Protein AF-A0A936SPW7-F1 (afdb_monomer_lite)

Secondary structure (DSSP, 8-state):
-HHHHHHHHHHHHHHHHHHHHHHHHHHHHHHHHHHHHHHHHHHTT--HHHHHHHHHHHHHHHHHHHHHHH-SSTHHHHHHHHHHHHHHHHHHHHHHHHHGGG---------

Foldseek 3Di:
DPVVVVVVVVVVVVVVVVLVVVLVVLVVVLVVVLVVLLVVCVVVVHDPLVNCLRSLVSVLVSQLVSQVSPDPDPVSNVVSNVVSVVSNCVSVVVVVVVVVVPPDPPPDDDD

pLDDT: mean 75.14, std 13.14, range [40.78, 89.31]

Radius of gyration: 22.85 Å; chains: 1; bounding box: 44×20×93 Å

S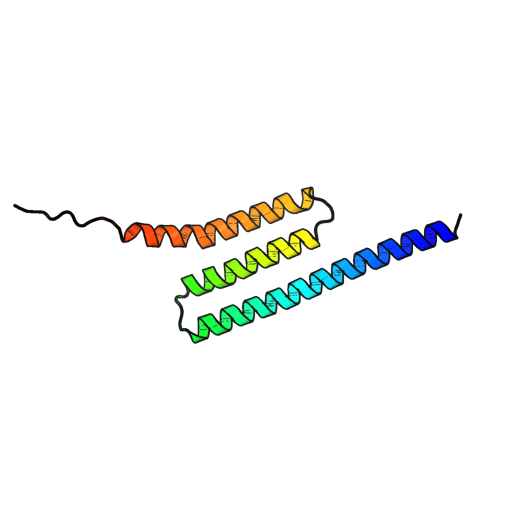tructure (mmCIF, N/CA/C/O backbone):
data_AF-A0A936SPW7-F1
#
_entry.id   AF-A0A936SPW7-F1
#
loop_
_atom_site.group_PDB
_atom_site.id
_atom_site.type_symbol
_atom_site.label_atom_id
_atom_site.label_alt_id
_atom_site.label_comp_id
_atom_site.label_asym_id
_atom_site.label_entity_id
_atom_site.label_seq_id
_atom_site.pdbx_PDB_ins_code
_atom_site.Cartn_x
_atom_site.Cartn_y
_atom_site.Cartn_z
_atom_site.occupancy
_atom_site.B_iso_or_equiv
_atom_site.auth_seq_id
_atom_site.auth_comp_id
_atom_site.auth_asym_id
_atom_site.auth_atom_id
_atom_site.pdbx_PDB_model_num
ATOM 1 N N . MET A 1 1 ? 22.865 -8.796 -36.328 1.00 54.97 1 MET A N 1
ATOM 2 C CA . MET A 1 1 ? 22.702 -7.683 -35.364 1.00 54.97 1 MET A CA 1
ATOM 3 C C . MET A 1 1 ? 21.232 -7.344 -35.056 1.00 54.97 1 MET A C 1
ATOM 5 O O . MET A 1 1 ? 20.993 -6.879 -33.957 1.00 54.97 1 MET A O 1
ATOM 9 N N . GLY A 1 2 ? 20.252 -7.583 -35.950 1.00 59.72 2 GLY A N 1
ATOM 10 C CA . GLY A 1 2 ? 18.836 -7.197 -35.735 1.00 59.72 2 GLY A CA 1
ATOM 11 C C . GLY A 1 2 ? 17.942 -8.162 -34.927 1.00 59.72 2 GLY A C 1
ATOM 12 O O . GLY A 1 2 ? 17.000 -7.715 -34.280 1.00 59.72 2 GLY A O 1
ATOM 13 N N . GLU A 1 3 ? 18.230 -9.469 -34.900 1.00 59.03 3 GLU A N 1
ATOM 14 C CA . GLU A 1 3 ? 17.435 -10.435 -34.106 1.00 59.03 3 GLU A CA 1
ATOM 15 C C . GLU A 1 3 ? 17.617 -10.264 -32.591 1.00 59.03 3 GLU A C 1
ATOM 17 O O . GLU A 1 3 ? 16.663 -10.387 -31.826 1.00 59.03 3 GLU A O 1
ATOM 22 N N . VAL A 1 4 ? 18.831 -9.918 -32.157 1.00 62.59 4 VAL A N 1
ATOM 23 C CA . VAL A 1 4 ? 19.165 -9.737 -30.7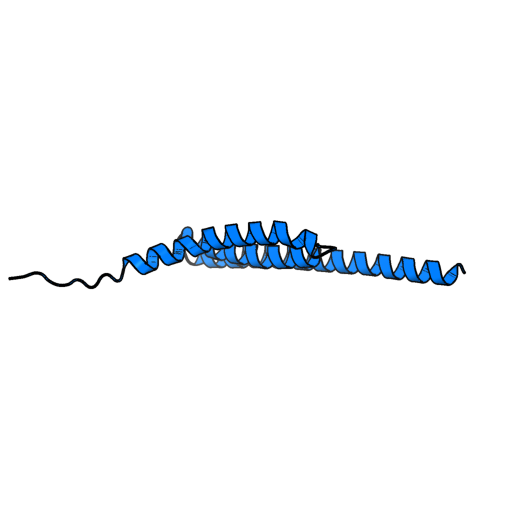36 1.00 62.59 4 VAL A CA 1
ATOM 24 C C . VAL A 1 4 ? 18.427 -8.524 -30.149 1.00 62.59 4 VAL A C 1
ATOM 26 O O . VAL A 1 4 ? 17.873 -8.609 -29.057 1.00 62.59 4 VAL A O 1
ATOM 29 N N . ASP A 1 5 ? 18.333 -7.428 -30.905 1.00 63.38 5 ASP A N 1
ATOM 30 C CA . ASP A 1 5 ? 17.654 -6.185 -30.500 1.00 63.38 5 ASP A CA 1
ATOM 31 C C . ASP A 1 5 ? 16.127 -6.370 -30.347 1.00 63.38 5 ASP A C 1
ATOM 33 O O . ASP A 1 5 ? 15.484 -5.838 -29.436 1.00 63.38 5 ASP A O 1
ATOM 37 N N . THR A 1 6 ? 15.551 -7.228 -31.196 1.00 69.62 6 THR A N 1
ATOM 38 C CA . THR A 1 6 ? 14.122 -7.580 -31.167 1.00 69.62 6 THR A CA 1
ATOM 39 C C . THR A 1 6 ? 13.785 -8.464 -29.958 1.00 69.62 6 THR A C 1
ATOM 41 O O . THR A 1 6 ? 12.756 -8.282 -29.310 1.00 69.62 6 THR A O 1
ATOM 44 N N . GLY A 1 7 ? 14.682 -9.386 -29.588 1.00 66.69 7 GLY A N 1
ATOM 45 C CA . GLY A 1 7 ? 14.533 -10.204 -28.380 1.00 66.69 7 GLY A CA 1
ATOM 46 C C . GLY A 1 7 ? 14.572 -9.379 -27.087 1.00 66.69 7 GLY A C 1
ATOM 47 O O . GLY A 1 7 ? 13.739 -9.575 -26.201 1.00 66.69 7 GLY A O 1
ATOM 48 N N . TYR A 1 8 ? 15.490 -8.410 -26.988 1.00 68.50 8 TYR A N 1
ATOM 49 C CA . TYR A 1 8 ? 15.597 -7.538 -25.810 1.00 68.50 8 TYR A CA 1
ATOM 50 C C . TYR A 1 8 ? 14.407 -6.585 -25.652 1.00 68.50 8 TYR A C 1
ATOM 52 O O . TYR A 1 8 ? 13.954 -6.346 -24.530 1.00 68.50 8 TYR A O 1
ATOM 60 N N . SER A 1 9 ? 13.882 -6.047 -26.753 1.00 69.56 9 SER A N 1
ATOM 61 C CA . SER A 1 9 ? 12.703 -5.172 -26.720 1.00 69.56 9 SER A CA 1
ATOM 62 C C . SER A 1 9 ? 11.425 -5.927 -26.336 1.00 69.56 9 SER A C 1
ATOM 64 O O . SER A 1 9 ? 10.641 -5.410 -25.538 1.00 69.56 9 SER A O 1
ATOM 66 N N . LEU A 1 10 ? 11.252 -7.174 -26.792 1.00 69.38 10 LEU A N 1
ATOM 67 C CA . LEU A 1 10 ? 10.140 -8.039 -26.376 1.00 69.38 10 LEU A CA 1
ATOM 68 C C . LEU A 1 10 ? 10.200 -8.416 -24.888 1.00 69.38 10 LEU A C 1
ATOM 70 O O . LEU A 1 10 ? 9.174 -8.378 -24.210 1.00 69.38 10 LEU A O 1
ATOM 74 N N . LEU A 1 11 ? 11.390 -8.724 -24.356 1.00 68.88 11 LEU A N 1
ATOM 75 C CA . LEU A 1 11 ? 11.564 -9.021 -22.928 1.00 68.88 11 LEU A CA 1
ATOM 76 C C . LEU A 1 11 ? 11.218 -7.814 -22.043 1.00 68.88 11 LEU A C 1
ATOM 78 O O . LEU A 1 11 ? 10.523 -7.973 -21.042 1.00 68.88 11 LEU A O 1
ATOM 82 N N . ARG A 1 12 ? 11.625 -6.598 -22.439 1.00 68.12 12 ARG A N 1
ATOM 83 C CA . ARG A 1 12 ? 11.269 -5.367 -21.707 1.00 68.12 12 ARG A CA 1
ATOM 84 C C . ARG A 1 12 ? 9.775 -5.055 -21.761 1.00 68.12 12 ARG A C 1
ATOM 86 O O . ARG A 1 12 ? 9.226 -4.603 -20.760 1.00 68.12 12 ARG A O 1
ATOM 93 N N . ALA A 1 13 ? 9.125 -5.291 -22.901 1.00 66.69 13 ALA A N 1
ATOM 94 C CA . ALA A 1 13 ? 7.686 -5.080 -23.039 1.00 66.69 13 ALA A CA 1
ATOM 95 C C . ALA A 1 13 ? 6.887 -6.035 -22.131 1.00 66.69 13 ALA A C 1
ATOM 97 O O . ALA A 1 13 ? 6.000 -5.595 -21.402 1.00 66.69 13 ALA A O 1
ATOM 98 N N . ALA A 1 14 ? 7.265 -7.317 -22.094 1.00 68.94 14 ALA A N 1
ATOM 99 C CA . ALA A 1 14 ? 6.621 -8.313 -21.236 1.00 68.94 14 ALA A CA 1
ATOM 100 C C . ALA A 1 14 ? 6.800 -8.020 -19.731 1.00 68.94 14 ALA A C 1
ATOM 102 O O . ALA A 1 14 ? 5.897 -8.271 -18.929 1.00 68.94 14 ALA A O 1
ATOM 103 N N . GLU A 1 15 ? 7.949 -7.470 -19.330 1.00 72.50 15 GLU A N 1
ATOM 104 C CA . GLU A 1 15 ? 8.227 -7.115 -17.935 1.00 72.50 15 GLU A CA 1
ATOM 105 C C . GLU A 1 15 ? 7.367 -5.933 -17.450 1.00 72.50 15 GLU A C 1
ATOM 107 O O . GLU A 1 15 ? 6.823 -5.971 -16.341 1.00 72.50 15 GLU A O 1
ATOM 112 N N . GLU A 1 16 ? 7.172 -4.907 -18.288 1.00 71.19 16 GLU A N 1
ATOM 113 C CA . GLU A 1 16 ? 6.289 -3.781 -17.954 1.00 71.19 16 GLU A CA 1
ATOM 114 C C . GLU A 1 16 ? 4.816 -4.201 -17.855 1.00 71.19 16 GLU A C 1
ATOM 116 O O . GLU A 1 16 ? 4.106 -3.719 -16.964 1.00 71.19 16 GLU A O 1
ATOM 121 N N . ASP A 1 17 ? 4.365 -5.131 -18.698 1.00 76.44 17 ASP A N 1
ATOM 122 C CA . ASP A 1 17 ? 2.989 -5.630 -18.665 1.00 76.44 17 ASP A CA 1
ATOM 123 C C . ASP A 1 17 ? 2.712 -6.484 -17.426 1.00 76.44 17 ASP A C 1
ATOM 125 O O . ASP A 1 17 ? 1.718 -6.251 -16.733 1.00 76.44 17 ASP A O 1
ATOM 129 N N . ASN A 1 18 ? 3.621 -7.392 -17.059 1.00 78.81 18 ASN A N 1
ATOM 130 C CA . ASN A 1 18 ? 3.494 -8.176 -15.827 1.00 78.81 18 ASN A CA 1
ATOM 131 C C . ASN A 1 18 ? 3.439 -7.277 -14.589 1.00 78.81 18 ASN A C 1
ATOM 133 O O . ASN A 1 18 ? 2.637 -7.497 -13.683 1.00 78.81 18 ASN A O 1
ATOM 137 N N . ARG A 1 19 ? 4.251 -6.218 -14.562 1.00 77.25 19 ARG A N 1
ATOM 138 C CA . ARG A 1 19 ? 4.278 -5.257 -13.457 1.00 77.25 19 ARG A CA 1
ATOM 139 C C . ARG A 1 19 ? 2.980 -4.460 -13.343 1.00 77.25 19 ARG A C 1
ATOM 141 O O . ARG A 1 19 ? 2.489 -4.248 -12.235 1.00 77.25 19 ARG A O 1
ATOM 148 N N . ARG A 1 20 ? 2.395 -4.050 -14.472 1.00 78.06 20 ARG A N 1
ATOM 149 C CA . ARG A 1 20 ? 1.073 -3.400 -14.510 1.00 78.06 20 ARG A CA 1
ATOM 150 C C . ARG A 1 20 ? -0.033 -4.351 -14.068 1.00 78.06 20 ARG A C 1
ATOM 152 O O . ARG A 1 20 ? -0.910 -3.943 -13.311 1.00 78.06 20 ARG A O 1
ATOM 159 N N . LEU A 1 21 ? 0.028 -5.609 -14.496 1.00 84.50 21 LEU A N 1
ATOM 160 C CA . LEU A 1 21 ? -0.952 -6.627 -14.133 1.00 84.50 21 LEU A CA 1
ATOM 161 C C . LEU A 1 21 ? -0.894 -6.941 -12.631 1.00 84.50 21 LEU A C 1
ATOM 163 O O . LEU A 1 21 ? -1.927 -6.942 -11.968 1.00 84.50 21 LEU A O 1
ATOM 167 N N . LEU A 1 22 ? 0.311 -7.083 -12.068 1.00 84.25 22 LEU A N 1
ATOM 168 C CA . LEU A 1 22 ? 0.521 -7.214 -10.624 1.00 84.25 22 LEU A CA 1
ATOM 169 C C . LEU A 1 22 ? -0.022 -6.001 -9.860 1.00 84.25 22 LEU A C 1
ATOM 171 O O . LEU A 1 22 ? -0.751 -6.178 -8.885 1.00 84.25 22 LEU A O 1
ATOM 175 N N . ALA A 1 23 ? 0.266 -4.778 -10.315 1.00 82.38 23 ALA A N 1
ATOM 176 C CA . ALA A 1 23 ? -0.258 -3.563 -9.692 1.00 82.38 23 ALA A CA 1
ATOM 177 C C . ALA A 1 23 ? -1.798 -3.509 -9.724 1.00 82.38 23 ALA A C 1
ATOM 179 O O . ALA A 1 23 ? -2.420 -3.138 -8.728 1.00 82.38 23 ALA A O 1
ATOM 180 N N . LEU A 1 24 ? -2.429 -3.935 -10.825 1.00 85.25 24 LEU A N 1
ATOM 181 C CA . LEU A 1 24 ? -3.889 -4.044 -10.931 1.00 85.25 24 LEU A CA 1
ATOM 182 C C . LEU A 1 24 ? -4.463 -5.094 -9.974 1.00 85.25 24 LEU A C 1
ATOM 184 O O . LEU A 1 24 ? -5.453 -4.819 -9.297 1.00 85.25 24 LEU A O 1
ATOM 188 N N . CYS A 1 25 ? -3.834 -6.267 -9.862 1.00 87.56 25 CYS A N 1
ATOM 189 C CA . CYS A 1 25 ? -4.233 -7.290 -8.895 1.00 87.56 25 CYS A CA 1
ATOM 190 C C . CYS A 1 25 ? -4.105 -6.786 -7.448 1.00 87.56 25 CYS A C 1
ATOM 192 O O . CYS A 1 25 ? -5.003 -7.009 -6.633 1.00 87.56 25 CYS A O 1
ATOM 194 N N . ILE A 1 26 ? -3.029 -6.064 -7.126 1.00 87.56 26 ILE A N 1
ATOM 195 C CA . ILE A 1 26 ? -2.819 -5.455 -5.805 1.00 87.56 26 ILE A CA 1
ATOM 196 C C . ILE A 1 26 ? -3.891 -4.398 -5.523 1.00 87.56 26 ILE A C 1
ATOM 198 O O . ILE A 1 26 ? -4.486 -4.409 -4.451 1.00 87.56 26 ILE A O 1
ATOM 202 N N . MET A 1 27 ? -4.207 -3.525 -6.482 1.00 85.00 27 MET A N 1
ATOM 203 C CA . MET A 1 27 ? -5.281 -2.541 -6.308 1.00 85.00 27 MET A CA 1
ATOM 204 C C . MET A 1 27 ? -6.653 -3.199 -6.131 1.00 85.00 27 MET A C 1
ATOM 206 O O . MET A 1 27 ? -7.412 -2.806 -5.246 1.00 85.00 27 MET A O 1
ATOM 210 N N . GLY A 1 28 ? -6.968 -4.227 -6.924 1.00 87.19 28 GLY A N 1
ATOM 211 C CA . GLY A 1 28 ? -8.225 -4.964 -6.793 1.00 87.19 28 GLY A CA 1
ATOM 212 C C . GLY A 1 28 ? -8.360 -5.646 -5.431 1.00 87.19 28 GLY A C 1
ATOM 213 O O . GLY A 1 28 ? -9.394 -5.529 -4.773 1.00 87.19 28 GLY A O 1
ATOM 214 N N . THR A 1 29 ? -7.297 -6.303 -4.964 1.00 86.81 29 THR A N 1
ATOM 215 C CA . THR A 1 29 ? -7.279 -6.946 -3.641 1.00 86.81 29 THR A CA 1
ATOM 216 C C . THR A 1 29 ? -7.321 -5.932 -2.500 1.00 86.81 29 THR A C 1
ATOM 218 O O . THR A 1 29 ? -8.012 -6.183 -1.516 1.00 86.81 29 THR A O 1
ATOM 221 N N . ALA A 1 30 ? -6.688 -4.764 -2.644 1.00 86.94 30 ALA A N 1
ATOM 222 C CA . ALA A 1 30 ? -6.754 -3.679 -1.667 1.00 86.94 30 ALA A CA 1
ATOM 223 C C . ALA A 1 30 ? -8.184 -3.151 -1.486 1.00 86.94 30 ALA A C 1
ATOM 225 O O . ALA A 1 30 ? -8.656 -3.016 -0.357 1.00 86.94 30 ALA A O 1
ATOM 226 N N . ILE A 1 31 ? -8.896 -2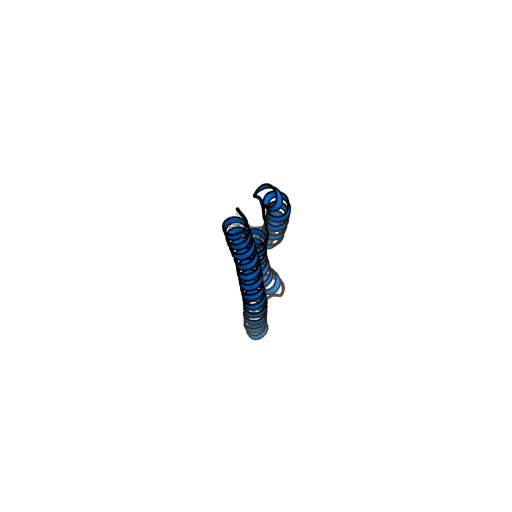.896 -2.590 1.00 87.38 31 ILE A N 1
ATOM 227 C CA . ILE A 1 31 ? -10.289 -2.425 -2.555 1.00 87.38 31 ILE A CA 1
ATOM 228 C C . ILE A 1 31 ? -11.195 -3.488 -1.927 1.00 87.38 31 ILE A C 1
ATOM 230 O O . ILE A 1 31 ? -12.014 -3.162 -1.068 1.00 87.38 31 ILE A O 1
ATOM 234 N N . LEU A 1 32 ? -11.026 -4.760 -2.305 1.00 88.88 32 LEU A N 1
ATOM 235 C CA . LEU A 1 32 ? -11.789 -5.864 -1.719 1.00 88.88 32 LEU A CA 1
ATOM 236 C C . LEU A 1 32 ? -11.518 -6.017 -0.218 1.00 88.88 32 LEU A C 1
ATOM 238 O O . LEU A 1 32 ? -12.463 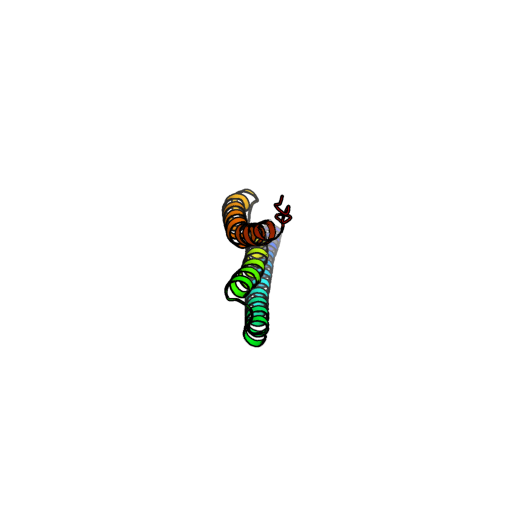-6.143 0.558 1.00 88.88 32 LEU A O 1
ATOM 242 N N . ALA A 1 33 ? -10.255 -5.961 0.206 1.00 85.25 33 ALA A N 1
ATOM 243 C CA . ALA A 1 33 ? -9.877 -6.044 1.613 1.00 85.25 33 ALA A CA 1
ATOM 244 C C . ALA A 1 33 ? -10.449 -4.871 2.422 1.00 85.25 33 ALA A C 1
ATOM 246 O O . ALA A 1 33 ? -11.002 -5.078 3.503 1.00 85.25 33 ALA A O 1
ATOM 247 N N . LEU A 1 34 ? -10.379 -3.650 1.883 1.00 85.94 34 LEU A N 1
ATOM 248 C CA . LEU A 1 34 ? -10.946 -2.461 2.511 1.00 85.94 34 LEU A CA 1
ATOM 249 C C . LEU A 1 34 ? -12.467 -2.575 2.653 1.00 85.94 34 LEU A C 1
ATOM 251 O O . LEU A 1 34 ? -13.001 -2.348 3.738 1.00 85.94 34 LEU A O 1
ATOM 255 N N . ALA A 1 35 ? -13.159 -2.970 1.582 1.00 85.88 35 ALA A N 1
ATOM 256 C CA . ALA A 1 35 ? -14.602 -3.180 1.596 1.00 85.88 35 ALA A CA 1
ATOM 257 C C . ALA A 1 35 ? -14.999 -4.268 2.603 1.00 85.88 35 ALA A C 1
ATOM 259 O O . ALA A 1 35 ? -15.973 -4.100 3.338 1.00 85.88 35 ALA A O 1
ATOM 260 N N . PHE A 1 36 ? -14.229 -5.354 2.690 1.00 87.94 36 PHE A N 1
ATOM 261 C CA . PHE A 1 36 ? -14.468 -6.443 3.632 1.00 87.94 36 PHE A CA 1
ATOM 262 C C . PHE A 1 36 ? -14.317 -5.986 5.086 1.00 87.94 36 PHE A C 1
ATOM 264 O O . PHE A 1 36 ? -15.221 -6.200 5.897 1.00 87.94 36 PHE A O 1
ATOM 271 N N . VAL A 1 37 ? -13.221 -5.290 5.407 1.00 83.62 37 VAL A N 1
ATOM 272 C CA . VAL A 1 37 ? -12.983 -4.737 6.747 1.00 83.62 37 VAL A CA 1
ATOM 273 C C . VAL A 1 37 ? -14.065 -3.730 7.109 1.00 83.62 37 VAL A C 1
ATOM 275 O O . VAL A 1 37 ? -14.669 -3.857 8.171 1.00 83.62 37 VAL A O 1
ATOM 278 N N . LEU A 1 38 ? -14.387 -2.792 6.216 1.00 83.06 38 LEU A N 1
ATOM 279 C CA . LEU A 1 38 ? -15.431 -1.799 6.458 1.00 83.06 38 LEU A CA 1
ATOM 280 C C . LEU A 1 38 ? -16.801 -2.459 6.677 1.00 83.06 38 LEU A C 1
ATOM 282 O O . LEU A 1 38 ? -17.524 -2.082 7.595 1.00 83.06 38 LEU A O 1
ATOM 286 N N . THR A 1 39 ? -17.134 -3.491 5.898 1.00 83.88 39 THR A N 1
ATOM 287 C CA . THR A 1 39 ? -18.398 -4.232 6.033 1.00 83.88 39 THR A CA 1
ATOM 288 C C . THR A 1 39 ? -18.489 -4.962 7.371 1.00 83.88 39 THR A C 1
ATOM 290 O O . THR A 1 39 ? -19.523 -4.894 8.036 1.00 83.88 39 THR A O 1
ATOM 293 N N . ILE A 1 40 ? -17.423 -5.646 7.800 1.00 82.88 40 ILE A N 1
ATOM 294 C CA . ILE A 1 40 ? -17.392 -6.363 9.086 1.00 82.88 40 ILE A CA 1
ATOM 295 C C . ILE A 1 40 ? -17.502 -5.391 10.257 1.00 82.88 40 ILE A C 1
ATOM 297 O O . ILE A 1 40 ? -18.241 -5.644 11.209 1.00 82.88 40 ILE A O 1
ATOM 301 N N . LEU A 1 41 ? -16.765 -4.287 10.196 1.00 79.12 41 LEU A N 1
ATOM 302 C CA . LEU A 1 41 ? -16.656 -3.336 11.295 1.00 79.12 41 LEU A CA 1
ATOM 303 C C . LEU A 1 41 ? -17.935 -2.502 11.438 1.00 79.12 41 LEU A C 1
ATOM 305 O O . LEU A 1 41 ? -18.392 -2.277 12.557 1.00 79.12 41 LEU A O 1
ATOM 309 N N . ASN A 1 42 ? -18.577 -2.172 10.311 1.00 80.00 42 ASN A N 1
ATOM 310 C CA . ASN A 1 42 ? -19.910 -1.575 10.284 1.00 80.00 42 ASN A CA 1
ATOM 311 C C . ASN A 1 42 ? -20.970 -2.545 10.838 1.00 80.00 42 ASN A C 1
ATOM 313 O O . ASN A 1 42 ? -21.780 -2.173 11.680 1.00 80.00 42 ASN A O 1
ATOM 317 N N . LYS A 1 43 ? -20.917 -3.830 10.454 1.00 79.44 43 LYS A N 1
ATOM 318 C CA . LYS A 1 43 ? -21.830 -4.857 10.990 1.00 79.44 43 LYS A CA 1
ATOM 319 C C . LYS A 1 43 ? -21.691 -5.082 12.495 1.00 79.44 43 LYS A C 1
ATOM 321 O O . LYS A 1 43 ? -22.659 -5.480 13.133 1.00 79.44 43 LYS A O 1
ATOM 326 N N . ARG A 1 44 ? -20.499 -4.875 13.057 1.00 79.12 44 ARG A N 1
ATOM 327 C CA . ARG A 1 44 ? -20.227 -5.059 14.489 1.00 79.12 44 ARG A CA 1
ATOM 328 C C . ARG A 1 44 ? -20.503 -3.818 15.341 1.00 79.12 44 ARG A C 1
ATOM 330 O O . ARG A 1 44 ? -20.317 -3.899 16.549 1.00 79.12 44 ARG A O 1
ATOM 337 N N . GLY A 1 45 ? -20.936 -2.702 14.746 1.00 76.12 45 GLY A N 1
ATOM 338 C CA . GLY A 1 45 ? -21.190 -1.459 15.482 1.00 76.12 45 GLY A CA 1
ATOM 339 C C . GLY A 1 45 ? -19.938 -0.912 16.176 1.00 76.12 45 GLY A C 1
ATOM 340 O O . GLY A 1 45 ? -20.026 -0.380 17.279 1.00 76.12 45 GLY A O 1
ATOM 341 N N . ALA A 1 46 ? -18.762 -1.111 15.574 1.00 75.75 46 ALA A N 1
ATOM 342 C CA . ALA A 1 46 ? -17.496 -0.687 16.160 1.00 75.75 46 ALA A CA 1
ATOM 343 C C . ALA A 1 46 ? -17.406 0.844 16.281 1.00 75.75 46 ALA A C 1
ATOM 345 O O . ALA A 1 46 ? -17.973 1.572 15.463 1.00 75.75 46 ALA A O 1
ATOM 346 N N . SER A 1 47 ? -16.645 1.326 17.272 1.00 79.25 47 SER A N 1
ATOM 347 C CA . SER A 1 47 ? -16.365 2.758 17.431 1.00 79.25 47 SER A CA 1
ATOM 348 C C . SER A 1 47 ? -15.800 3.344 16.124 1.00 79.25 47 SER A C 1
ATOM 350 O O . SER A 1 47 ? -14.963 2.691 15.484 1.00 79.25 47 SER A O 1
ATOM 352 N N . PRO A 1 48 ? -16.189 4.575 15.735 1.00 76.31 48 PRO A N 1
ATOM 353 C CA . PRO A 1 48 ? -15.637 5.266 14.568 1.00 76.31 48 PRO A CA 1
ATOM 354 C C . PRO A 1 48 ? -14.104 5.280 14.546 1.00 76.31 48 PRO A C 1
ATOM 356 O O . PRO A 1 48 ? -13.488 5.168 13.489 1.00 76.31 48 PRO A O 1
ATOM 359 N N . GLU A 1 49 ? -13.478 5.352 15.720 1.00 78.31 49 GLU A N 1
ATOM 360 C CA . GLU A 1 49 ? -12.022 5.350 15.877 1.00 78.31 49 GLU A CA 1
ATOM 361 C C . GLU A 1 49 ? -11.411 4.007 15.466 1.00 78.31 49 GLU A C 1
ATOM 363 O O . GLU A 1 49 ? -10.431 3.972 14.722 1.00 78.31 49 GLU A O 1
ATOM 368 N N . SER A 1 50 ? -12.028 2.895 15.874 1.00 76.38 50 SER A N 1
ATOM 369 C CA . SER A 1 50 ? -11.614 1.548 15.473 1.00 76.38 50 SER A CA 1
ATOM 370 C C . SER A 1 50 ? -11.814 1.318 13.975 1.00 76.38 50 SER A C 1
ATOM 372 O O . SER A 1 50 ? -11.006 0.632 13.350 1.00 76.38 50 SER A O 1
ATOM 374 N N . ILE A 1 51 ? -12.855 1.920 13.383 1.00 81.94 51 ILE A N 1
ATOM 375 C CA . ILE A 1 51 ? -13.112 1.856 11.939 1.00 81.94 51 ILE A CA 1
ATOM 376 C C . ILE A 1 51 ? -12.007 2.549 11.151 1.00 81.94 51 ILE A C 1
ATOM 378 O O . ILE A 1 51 ? -11.465 1.969 10.207 1.00 81.94 51 ILE A O 1
ATOM 382 N N . VAL A 1 52 ? -11.639 3.762 11.555 1.00 82.56 52 VAL A N 1
ATOM 383 C CA . VAL A 1 52 ? -10.577 4.536 10.903 1.00 82.56 52 VAL A CA 1
ATOM 384 C C . VAL A 1 52 ? -9.210 3.882 11.111 1.00 82.56 52 VAL A C 1
ATOM 386 O O . VAL A 1 52 ? -8.439 3.775 10.161 1.00 82.56 52 VAL A O 1
ATOM 389 N N . ALA A 1 53 ? -8.920 3.373 12.310 1.00 82.31 53 ALA A N 1
ATOM 390 C CA . ALA A 1 53 ? -7.668 2.672 12.585 1.00 82.31 53 ALA A CA 1
ATOM 391 C C . ALA A 1 53 ? -7.537 1.373 11.766 1.00 82.31 53 ALA A C 1
ATOM 393 O O . ALA A 1 53 ? -6.500 1.135 11.148 1.00 82.31 53 ALA A O 1
ATOM 394 N N . GLY A 1 54 ? -8.594 0.554 11.708 1.00 82.12 54 GLY A N 1
ATOM 395 C CA . GLY A 1 54 ? -8.591 -0.711 10.969 1.00 82.12 54 GLY A CA 1
ATOM 396 C C . GLY A 1 54 ? -8.513 -0.522 9.453 1.00 82.12 54 GLY A C 1
ATOM 397 O O . GLY A 1 54 ? -7.696 -1.156 8.789 1.00 82.12 54 GLY A O 1
ATOM 398 N N . SER A 1 55 ? -9.323 0.383 8.898 1.00 84.25 55 SER A N 1
ATOM 399 C CA . SER A 1 55 ? -9.286 0.707 7.463 1.00 84.25 55 SER A CA 1
ATOM 400 C C . SER A 1 55 ? -7.980 1.399 7.061 1.00 84.25 55 SER A C 1
ATOM 402 O O . SER A 1 55 ? -7.395 1.069 6.030 1.00 84.25 55 SER A O 1
ATOM 404 N N . GLY A 1 56 ? -7.471 2.295 7.908 1.00 83.94 56 GLY A N 1
ATOM 405 C CA . GLY A 1 56 ? -6.197 2.975 7.714 1.00 83.94 56 GLY A CA 1
ATOM 406 C C . GLY A 1 56 ? -4.999 2.024 7.731 1.00 83.94 56 GLY A C 1
ATOM 407 O O . GLY A 1 56 ? -4.124 2.149 6.879 1.00 83.94 56 GLY A O 1
ATOM 408 N N . LEU A 1 57 ? -4.982 1.023 8.621 1.00 84.69 57 LEU A N 1
ATOM 409 C CA . LEU A 1 57 ? -3.945 -0.019 8.630 1.00 84.69 57 LEU A CA 1
ATOM 410 C C . LEU A 1 57 ? -3.892 -0.768 7.294 1.00 84.69 57 LEU A C 1
ATOM 412 O O . LEU A 1 57 ? -2.819 -0.926 6.712 1.00 84.69 57 LEU A O 1
ATOM 416 N N . VAL A 1 58 ? -5.053 -1.197 6.796 1.00 87.06 58 VAL A N 1
ATOM 417 C CA . VAL A 1 58 ? -5.166 -1.899 5.512 1.00 87.06 58 VAL A CA 1
ATOM 418 C C . VAL A 1 58 ? -4.640 -1.017 4.380 1.00 87.06 58 VAL A C 1
ATOM 420 O O . VAL A 1 58 ? -3.803 -1.460 3.595 1.00 87.06 58 VAL A O 1
ATOM 423 N N . LEU A 1 59 ? -5.056 0.251 4.333 1.00 84.75 59 LEU A N 1
ATOM 424 C CA . LEU A 1 59 ? -4.595 1.202 3.321 1.00 84.75 59 LEU A CA 1
ATOM 425 C C . LEU A 1 59 ? -3.079 1.415 3.356 1.00 84.75 59 LEU A C 1
ATOM 427 O O . LEU A 1 59 ? -2.458 1.409 2.299 1.00 84.75 59 LEU A O 1
ATOM 431 N N . VAL A 1 60 ? -2.469 1.557 4.536 1.00 87.81 60 VAL A N 1
ATOM 432 C CA . VAL A 1 60 ? -1.013 1.743 4.666 1.00 87.81 60 VAL A CA 1
ATOM 433 C C . VAL A 1 60 ? -0.247 0.523 4.147 1.00 87.81 60 VAL A C 1
ATOM 435 O O . VAL A 1 60 ? 0.727 0.683 3.408 1.00 87.81 60 VAL A O 1
ATOM 438 N N . ILE A 1 61 ? -0.691 -0.693 4.482 1.00 87.81 61 ILE A N 1
ATOM 439 C CA . ILE A 1 61 ? -0.047 -1.931 4.016 1.00 87.81 61 ILE A CA 1
ATOM 440 C C . ILE A 1 61 ? -0.109 -2.013 2.488 1.00 87.81 61 ILE A C 1
ATOM 442 O O . ILE A 1 61 ? 0.925 -2.150 1.831 1.00 87.81 61 ILE A O 1
ATOM 446 N N . PHE A 1 62 ? -1.300 -1.866 1.905 1.00 86.56 62 PHE A N 1
ATOM 447 C CA . PHE A 1 62 ? -1.465 -1.962 0.454 1.00 86.56 62 PHE A CA 1
ATOM 448 C C . PHE A 1 62 ? -0.782 -0.819 -0.298 1.00 86.56 62 PHE A C 1
ATOM 450 O O . PHE A 1 62 ? -0.190 -1.062 -1.346 1.00 86.56 62 PHE A O 1
ATOM 457 N N . ALA A 1 63 ? -0.792 0.402 0.239 1.00 85.62 63 ALA A N 1
ATOM 458 C CA . ALA A 1 63 ? -0.069 1.523 -0.350 1.00 85.62 63 ALA A CA 1
ATOM 459 C C . ALA A 1 63 ? 1.443 1.271 -0.371 1.00 85.62 63 ALA A C 1
ATOM 461 O O . ALA A 1 63 ? 2.091 1.563 -1.372 1.00 85.62 63 ALA A O 1
ATOM 462 N N . THR A 1 64 ? 2.001 0.664 0.681 1.00 86.75 64 THR A N 1
ATOM 463 C CA . THR A 1 64 ? 3.428 0.310 0.730 1.00 86.75 64 THR A CA 1
ATOM 464 C C . THR A 1 64 ? 3.778 -0.727 -0.338 1.00 86.75 64 THR A C 1
ATOM 466 O O . THR A 1 64 ? 4.748 -0.557 -1.074 1.00 86.75 64 THR A O 1
ATOM 469 N N . VAL A 1 65 ? 2.957 -1.773 -0.481 1.00 86.31 65 VAL A N 1
ATOM 470 C CA . VAL A 1 65 ? 3.150 -2.819 -1.500 1.00 86.31 65 VAL A CA 1
ATOM 471 C C . VAL A 1 65 ? 2.975 -2.257 -2.917 1.00 86.31 65 VAL A C 1
ATOM 473 O O . VAL A 1 65 ? 3.742 -2.589 -3.822 1.00 86.31 65 VAL A O 1
ATOM 476 N N . LEU A 1 66 ? 2.007 -1.363 -3.125 1.00 84.38 66 LEU A N 1
ATOM 477 C CA . LEU A 1 66 ? 1.788 -0.702 -4.412 1.00 84.38 66 LEU A CA 1
ATOM 478 C C . LEU A 1 66 ? 2.973 0.200 -4.787 1.00 84.38 66 LEU A C 1
ATOM 480 O O . LEU A 1 66 ? 3.460 0.164 -5.911 1.00 84.38 66 LEU A O 1
ATOM 484 N N . VAL A 1 67 ? 3.485 0.974 -3.834 1.00 84.19 67 VAL A N 1
ATOM 485 C CA . VAL A 1 67 ? 4.668 1.819 -4.023 1.00 84.19 67 VAL A CA 1
ATOM 486 C C . VAL A 1 67 ? 5.901 0.966 -4.345 1.00 84.19 67 VAL A C 1
ATOM 488 O O . VAL A 1 67 ? 6.603 1.265 -5.311 1.00 84.19 67 VAL A O 1
ATOM 491 N N . ALA A 1 68 ? 6.119 -0.130 -3.611 1.00 83.06 68 ALA A N 1
ATOM 492 C CA . ALA A 1 68 ? 7.205 -1.079 -3.865 1.00 83.06 68 ALA A CA 1
ATOM 493 C C . ALA A 1 68 ? 7.124 -1.698 -5.269 1.00 83.06 68 ALA A C 1
ATOM 495 O O . ALA A 1 68 ? 8.132 -1.817 -5.961 1.00 83.06 68 ALA A O 1
ATOM 496 N N . THR A 1 69 ? 5.917 -2.038 -5.724 1.00 82.12 69 THR A N 1
ATOM 497 C CA . THR A 1 69 ? 5.707 -2.596 -7.067 1.00 82.12 69 THR A CA 1
ATOM 498 C C . THR A 1 69 ? 5.768 -1.557 -8.181 1.00 82.12 69 THR A C 1
ATOM 500 O O . THR A 1 69 ? 6.049 -1.932 -9.315 1.00 82.12 69 THR A O 1
ATOM 503 N N . LEU A 1 70 ? 5.553 -0.266 -7.898 1.00 80.19 70 LEU A N 1
ATOM 504 C CA . LEU A 1 70 ? 5.583 0.815 -8.891 1.00 80.19 70 LEU A CA 1
ATOM 505 C C . LEU A 1 70 ? 6.913 1.569 -8.978 1.00 80.19 70 LEU A C 1
ATOM 507 O O . LEU A 1 70 ? 7.218 2.110 -10.048 1.00 80.19 70 LEU A O 1
ATOM 511 N N . ALA A 1 71 ? 7.775 1.519 -7.965 1.00 82.06 71 ALA A N 1
ATOM 512 C CA . ALA A 1 71 ? 9.069 2.197 -8.005 1.00 82.06 71 ALA A CA 1
ATOM 513 C C . ALA A 1 71 ? 10.084 1.519 -8.931 1.00 82.06 71 ALA A C 1
ATOM 515 O O . ALA A 1 71 ? 10.397 0.338 -8.793 1.00 82.06 71 ALA A O 1
ATOM 516 N N . LYS A 1 72 ? 10.592 2.277 -9.908 1.00 74.81 72 LYS A N 1
ATOM 517 C CA . LYS A 1 72 ? 11.669 1.818 -10.803 1.00 74.81 72 LYS A CA 1
ATOM 518 C C . LYS A 1 72 ? 13.057 1.911 -10.145 1.00 74.81 72 LYS A C 1
ATOM 520 O O . LYS A 1 72 ? 14.013 1.369 -10.684 1.00 74.81 72 LYS A O 1
ATOM 525 N N . SER A 1 73 ? 13.173 2.611 -9.015 1.00 76.56 73 SER A N 1
ATOM 526 C CA . SER A 1 73 ? 14.407 2.755 -8.236 1.00 76.56 73 SER A CA 1
ATOM 527 C C . SER A 1 73 ? 14.105 3.021 -6.760 1.00 76.56 73 SER A C 1
ATOM 529 O O . SER A 1 73 ? 13.092 3.647 -6.442 1.00 76.56 73 SER A O 1
ATOM 531 N N . ASP A 1 74 ? 15.008 2.616 -5.863 1.00 73.69 74 ASP A N 1
ATOM 532 C CA . ASP A 1 74 ? 14.836 2.778 -4.409 1.00 73.69 74 ASP A CA 1
ATOM 533 C C . ASP A 1 74 ? 14.676 4.238 -3.972 1.00 73.69 74 ASP A C 1
ATOM 535 O O . ASP A 1 74 ? 13.939 4.547 -3.040 1.00 73.69 74 ASP A O 1
ATOM 539 N N . GLN A 1 75 ? 15.285 5.179 -4.696 1.00 78.06 75 GLN A N 1
ATOM 540 C CA . GLN A 1 75 ? 15.148 6.605 -4.398 1.00 78.06 75 GLN A CA 1
ATOM 541 C C . GLN A 1 75 ? 13.703 7.115 -4.569 1.00 78.06 75 GLN A C 1
ATOM 543 O O . GLN A 1 75 ? 13.301 8.060 -3.891 1.00 78.06 75 GLN A O 1
ATOM 548 N N . GLN A 1 76 ? 12.902 6.483 -5.437 1.00 77.44 76 GLN A N 1
ATOM 549 C CA . GLN A 1 76 ? 11.479 6.810 -5.604 1.00 77.44 76 GLN A CA 1
ATOM 550 C C . GLN A 1 76 ? 10.612 6.253 -4.465 1.00 77.44 76 GLN A C 1
ATOM 552 O O . GLN A 1 76 ? 9.472 6.685 -4.313 1.00 77.44 76 GLN A O 1
ATOM 557 N N . LEU A 1 77 ? 11.141 5.332 -3.651 1.00 79.69 77 LEU A N 1
ATOM 558 C CA . LEU A 1 77 ? 10.437 4.745 -2.510 1.00 79.69 77 LEU A CA 1
ATOM 559 C C . LEU A 1 77 ? 10.523 5.619 -1.256 1.00 79.69 77 LEU A C 1
ATOM 561 O O . LEU A 1 77 ? 9.565 5.673 -0.488 1.00 79.69 77 LEU A O 1
ATOM 565 N N . THR A 1 78 ? 11.629 6.340 -1.053 1.00 82.31 78 THR A N 1
ATOM 566 C CA . THR A 1 78 ? 11.905 7.062 0.201 1.00 82.31 78 THR A CA 1
ATOM 567 C C . THR A 1 78 ? 10.828 8.086 0.566 1.00 82.31 78 THR A C 1
ATOM 569 O O . THR A 1 78 ? 10.358 8.111 1.703 1.00 82.31 78 THR A O 1
ATOM 572 N N . ALA A 1 79 ? 10.409 8.923 -0.388 1.00 85.62 79 ALA A N 1
ATOM 573 C CA . ALA A 1 79 ? 9.415 9.965 -0.124 1.00 85.62 79 ALA A CA 1
ATOM 574 C C . ALA A 1 79 ? 8.012 9.390 0.182 1.00 85.62 79 ALA A C 1
ATOM 576 O O . ALA A 1 79 ? 7.444 9.751 1.216 1.00 85.62 79 ALA A O 1
ATOM 577 N N . PRO A 1 80 ? 7.460 8.458 -0.622 1.00 85.50 80 PRO A N 1
ATOM 578 C CA . PRO A 1 80 ? 6.210 7.782 -0.281 1.00 85.50 80 PRO A CA 1
ATOM 579 C C . PRO A 1 80 ? 6.262 7.021 1.051 1.00 85.50 80 PRO A C 1
ATOM 581 O O . PRO A 1 80 ? 5.314 7.107 1.828 1.00 85.50 80 PRO A O 1
ATOM 584 N N . ILE A 1 81 ? 7.364 6.319 1.350 1.00 86.25 81 ILE A N 1
ATOM 585 C CA . ILE A 1 81 ? 7.533 5.582 2.615 1.00 86.25 81 ILE A CA 1
ATOM 586 C C . ILE A 1 81 ? 7.465 6.535 3.813 1.00 86.25 81 ILE A C 1
ATOM 588 O O . ILE A 1 81 ? 6.789 6.229 4.794 1.00 86.25 81 ILE A O 1
ATOM 592 N N . GLY A 1 82 ? 8.105 7.706 3.735 1.00 86.00 82 GLY A N 1
ATOM 593 C CA . GLY A 1 82 ? 8.042 8.717 4.795 1.00 86.00 82 GLY A CA 1
ATOM 594 C C . GLY A 1 82 ? 6.617 9.214 5.067 1.00 86.00 82 GLY A C 1
ATOM 595 O O . GLY A 1 82 ? 6.205 9.314 6.223 1.00 86.00 82 GLY A O 1
ATOM 596 N N . ILE A 1 83 ? 5.834 9.460 4.012 1.00 89.31 83 ILE A N 1
ATOM 597 C CA . ILE A 1 83 ? 4.427 9.875 4.130 1.00 89.31 83 ILE A CA 1
ATOM 598 C C . ILE A 1 83 ? 3.583 8.754 4.751 1.00 89.31 83 ILE A C 1
ATOM 600 O O . ILE A 1 83 ? 2.814 9.003 5.680 1.00 89.31 83 ILE A O 1
ATOM 604 N N . LEU A 1 84 ? 3.751 7.513 4.287 1.00 89.12 84 LEU A N 1
ATOM 605 C CA . LEU A 1 84 ? 3.042 6.351 4.832 1.00 89.12 84 LEU A CA 1
ATOM 606 C C . LEU A 1 84 ? 3.383 6.115 6.308 1.00 89.12 84 LEU A C 1
ATOM 608 O O . LEU A 1 84 ? 2.485 5.838 7.103 1.00 89.12 84 LEU A O 1
ATOM 612 N N . GLY A 1 85 ? 4.648 6.301 6.694 1.00 86.94 85 GLY A N 1
ATOM 613 C CA . GLY A 1 85 ? 5.093 6.240 8.085 1.00 86.94 85 GLY A CA 1
ATOM 614 C C . GLY A 1 85 ? 4.449 7.314 8.964 1.00 86.94 85 GLY A C 1
ATOM 615 O O . GLY A 1 85 ? 4.003 7.011 10.069 1.00 86.94 85 GLY A O 1
ATOM 616 N N . ALA A 1 86 ? 4.322 8.548 8.469 1.00 89.31 86 ALA A N 1
ATOM 617 C CA . ALA A 1 86 ? 3.637 9.622 9.190 1.00 89.31 86 ALA A CA 1
ATOM 618 C C . ALA A 1 86 ? 2.133 9.337 9.371 1.00 89.31 86 ALA A C 1
ATOM 620 O O . ALA A 1 86 ? 1.592 9.544 10.459 1.00 89.31 86 ALA A O 1
ATOM 621 N N . ILE A 1 87 ? 1.465 8.811 8.337 1.00 85.81 87 ILE A N 1
ATOM 622 C CA . ILE A 1 87 ? 0.049 8.411 8.397 1.00 85.81 87 ILE A CA 1
ATOM 623 C C . ILE A 1 87 ? -0.142 7.271 9.403 1.00 85.81 87 ILE A C 1
ATOM 625 O O . ILE A 1 87 ? -1.024 7.350 10.260 1.00 85.81 87 ILE A O 1
ATOM 629 N N . ALA A 1 88 ? 0.710 6.243 9.352 1.00 84.50 88 ALA A N 1
ATOM 630 C CA . ALA A 1 88 ? 0.704 5.156 10.325 1.00 84.50 88 ALA A CA 1
ATOM 631 C C . ALA A 1 88 ? 0.916 5.691 11.751 1.00 84.50 88 ALA A C 1
ATOM 633 O O . ALA A 1 88 ? 0.134 5.391 12.649 1.00 84.50 88 ALA A O 1
ATOM 634 N N . GLY A 1 89 ? 1.912 6.554 11.955 1.00 84.38 89 GLY A N 1
ATOM 635 C CA . GLY A 1 89 ? 2.184 7.182 13.247 1.00 84.38 89 GLY A CA 1
ATOM 636 C C . GLY A 1 89 ? 0.997 7.979 13.793 1.00 84.38 89 GLY A C 1
ATOM 637 O O . GLY A 1 89 ? 0.696 7.885 14.980 1.00 84.38 89 GLY A O 1
ATOM 638 N N . TYR A 1 90 ? 0.268 8.708 12.946 1.00 83.94 90 TYR A N 1
ATOM 639 C CA . TYR A 1 90 ? -0.943 9.425 13.356 1.00 83.94 90 TYR A CA 1
ATOM 640 C C . TYR A 1 90 ? -2.085 8.476 13.754 1.00 83.94 90 TYR A C 1
ATOM 642 O O . TYR A 1 90 ? -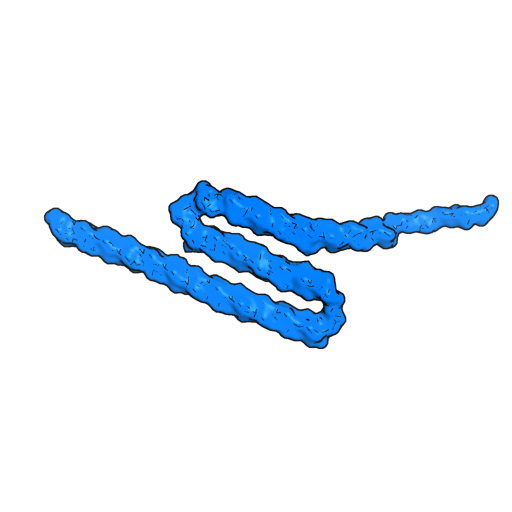2.729 8.675 14.788 1.00 83.94 90 TYR A O 1
ATOM 650 N N . LEU A 1 91 ? -2.324 7.433 12.954 1.00 79.25 91 LEU A N 1
ATOM 651 C CA . LEU A 1 91 ? -3.401 6.467 13.181 1.00 79.25 91 LEU A CA 1
ATOM 652 C C . LEU A 1 91 ? -3.151 5.595 14.422 1.00 79.25 91 LEU A C 1
ATOM 654 O O . LEU A 1 91 ? -4.065 5.380 15.219 1.00 79.25 91 LEU A O 1
ATOM 658 N N . PHE A 1 92 ? -1.916 5.127 14.622 1.00 73.81 92 PHE A N 1
ATOM 659 C CA . PHE A 1 92 ? -1.562 4.242 15.740 1.00 73.81 92 PHE A CA 1
ATOM 660 C C . PHE A 1 92 ? -1.114 5.002 16.992 1.00 73.81 92 PHE A C 1
ATOM 662 O O . PHE A 1 92 ? -1.377 4.548 18.103 1.00 73.81 92 PHE A O 1
ATOM 669 N N . GLY A 1 93 ? -0.534 6.196 16.852 1.00 70.12 93 GLY A N 1
ATOM 670 C CA . GLY A 1 93 ? -0.080 7.012 17.982 1.00 70.12 93 GLY A CA 1
ATOM 671 C C . GLY A 1 93 ? -1.210 7.508 18.889 1.00 70.12 93 GLY A C 1
ATOM 672 O O . GLY A 1 93 ? -0.992 7.734 20.079 1.00 70.12 93 GLY A O 1
ATOM 673 N N . LYS A 1 94 ? -2.443 7.631 18.374 1.00 60.41 94 LYS A N 1
ATOM 674 C CA . LYS A 1 94 ? -3.618 7.961 19.202 1.00 60.41 94 LYS A CA 1
ATOM 675 C C . LYS A 1 94 ? -4.151 6.770 20.009 1.00 60.41 94 LYS A C 1
ATOM 677 O O . LYS A 1 94 ? -4.705 6.998 21.078 1.00 60.41 94 LYS A O 1
ATOM 682 N N . SER A 1 95 ? -3.953 5.529 19.551 1.00 55.50 95 SER A N 1
ATOM 683 C CA . SER A 1 95 ? -4.465 4.330 20.244 1.00 55.50 95 SER A CA 1
ATOM 684 C C . SER A 1 95 ? -3.708 4.039 21.549 1.00 55.50 95 SER A C 1
ATOM 686 O O . SER A 1 95 ? -4.309 3.615 22.530 1.00 55.50 95 SER A O 1
ATOM 688 N N . THR A 1 96 ? -2.409 4.350 21.606 1.00 53.47 96 THR A N 1
ATOM 689 C CA . THR A 1 96 ? -1.586 4.212 22.823 1.00 53.47 96 THR A CA 1
ATOM 690 C C . THR A 1 96 ? -1.949 5.239 23.900 1.00 53.47 96 THR A C 1
ATOM 692 O O . THR A 1 96 ? -2.037 4.901 25.078 1.00 53.47 96 THR A O 1
ATOM 695 N N . LYS A 1 97 ? -2.281 6.475 23.504 1.00 54.97 97 LYS A N 1
ATOM 696 C CA . LYS A 1 97 ? -2.616 7.552 24.450 1.00 54.97 97 LYS A CA 1
ATOM 697 C C . LYS A 1 97 ? -3.916 7.306 25.234 1.00 54.97 97 LYS A C 1
ATOM 699 O O . LYS A 1 97 ? -4.096 7.898 26.293 1.00 54.97 97 LYS A O 1
ATOM 704 N N . GLY A 1 98 ? -4.807 6.453 24.720 1.00 48.59 98 GLY A N 1
ATOM 705 C CA . GLY A 1 98 ? -6.014 6.001 25.422 1.00 48.59 98 GLY A CA 1
ATOM 706 C C . GLY A 1 98 ? -5.762 4.845 26.397 1.00 48.59 98 GLY A C 1
ATOM 707 O O . GLY A 1 98 ? -6.386 4.801 27.448 1.00 48.59 98 GLY A O 1
ATOM 708 N N . ALA A 1 99 ? -4.810 3.955 26.099 1.00 49.41 99 ALA A N 1
ATOM 709 C CA . ALA A 1 99 ? -4.499 2.797 26.943 1.00 49.41 99 ALA A CA 1
ATOM 710 C C . ALA A 1 99 ? -3.658 3.154 28.186 1.00 49.41 99 ALA A C 1
ATOM 712 O O . ALA A 1 99 ? -3.777 2.504 29.222 1.00 49.41 99 ALA A O 1
ATOM 713 N N . GLU A 1 100 ? -2.836 4.206 28.119 1.00 48.59 100 GLU A N 1
ATOM 714 C CA . GLU A 1 100 ? -2.024 4.669 29.260 1.00 48.59 100 GLU A CA 1
ATOM 715 C C . GLU A 1 100 ? -2.803 5.521 30.281 1.00 48.59 100 GLU A C 1
ATOM 717 O O . GLU A 1 100 ? -2.316 5.756 31.386 1.00 48.59 100 GLU A O 1
ATOM 722 N N . ALA A 1 101 ? -4.024 5.967 29.962 1.00 49.06 101 ALA A N 1
ATOM 723 C CA . ALA A 1 101 ? -4.829 6.790 30.869 1.00 49.06 101 ALA A CA 1
ATOM 724 C C . ALA A 1 101 ? -5.617 5.982 31.926 1.00 49.06 101 ALA A C 1
ATOM 726 O O . ALA A 1 101 ? -6.083 6.568 32.902 1.00 49.06 101 ALA A O 1
ATOM 727 N N . GLU A 1 102 ? -5.736 4.655 31.782 1.00 48.94 102 GLU A N 1
ATOM 728 C CA . GLU A 1 102 ? -6.511 3.787 32.693 1.00 48.94 102 GLU A CA 1
ATOM 729 C C . GLU A 1 102 ? -5.662 2.978 33.695 1.00 48.94 102 GLU A C 1
ATOM 731 O O . GLU A 1 102 ? -6.194 2.181 34.465 1.00 48.94 102 GLU A O 1
ATOM 736 N N . GLN A 1 103 ? -4.348 3.210 33.772 1.00 46.78 103 GLN A N 1
ATOM 737 C CA . GLN A 1 103 ? -3.482 2.598 34.790 1.00 46.78 103 GLN A CA 1
ATOM 738 C C 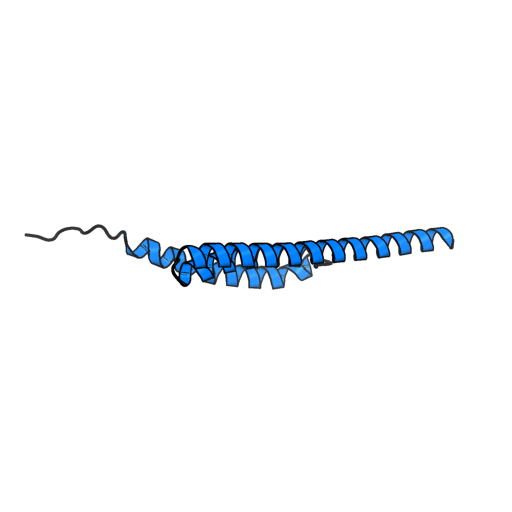. GLN A 1 103 ? -2.754 3.650 35.632 1.00 46.78 103 GLN A C 1
ATOM 740 O O . GLN A 1 103 ? -1.528 3.704 35.686 1.00 46.78 103 GLN A O 1
ATOM 745 N N . LYS A 1 104 ? -3.511 4.474 36.364 1.00 40.78 104 LYS A N 1
ATOM 746 C CA . LYS A 1 104 ? -2.977 5.116 37.572 1.00 40.78 104 LYS A CA 1
ATOM 747 C C . LYS A 1 104 ? -3.546 4.379 38.789 1.00 40.78 104 LYS A C 1
ATOM 749 O O . LYS A 1 104 ? -4.752 4.462 39.012 1.00 40.78 104 LYS A O 1
ATOM 754 N N . PRO A 1 105 ? -2.730 3.653 39.577 1.00 44.66 105 PRO A N 1
ATOM 755 C CA . PRO A 1 105 ? -3.225 2.968 40.758 1.00 44.66 105 PRO A CA 1
ATOM 756 C C . PRO A 1 105 ? -3.748 4.013 41.745 1.00 44.66 105 PRO A C 1
ATOM 758 O O . PRO A 1 105 ? -3.038 4.939 42.148 1.00 44.66 105 PRO A O 1
ATOM 761 N N . GLN A 1 106 ? -5.021 3.861 42.097 1.00 52.25 106 GLN A N 1
ATOM 762 C CA . GLN A 1 106 ? -5.724 4.607 43.128 1.00 52.25 106 GLN A CA 1
ATOM 763 C C . GLN A 1 106 ? -5.049 4.316 44.476 1.00 52.25 106 GLN A C 1
ATOM 765 O O . GLN A 1 106 ? -5.388 3.363 45.173 1.00 52.25 106 GLN A O 1
ATOM 770 N N . LYS A 1 107 ? -4.038 5.113 44.836 1.00 50.03 107 LYS A N 1
ATOM 771 C CA . LYS A 1 107 ? -3.496 5.114 46.194 1.00 50.03 107 LYS A CA 1
ATOM 772 C C . LYS A 1 107 ? -4.486 5.877 47.068 1.00 50.03 107 LYS A C 1
ATOM 774 O O . LYS A 1 107 ? -4.577 7.100 46.987 1.00 50.03 107 LYS A O 1
ATOM 779 N N . ALA A 1 108 ? -5.257 5.116 47.837 1.00 49.81 108 ALA A N 1
ATOM 780 C CA . ALA A 1 108 ? -6.153 5.591 48.875 1.00 49.81 108 ALA A CA 1
ATOM 781 C C . ALA A 1 108 ? -5.454 6.620 49.789 1.00 49.81 108 ALA A C 1
ATOM 783 O O . ALA A 1 108 ? -4.449 6.306 50.426 1.00 49.81 108 ALA A O 1
ATOM 784 N N . GLY A 1 109 ? -5.986 7.844 49.848 1.00 48.88 109 GLY A N 1
ATOM 785 C CA . GLY A 1 109 ? -6.124 8.532 51.138 1.00 48.88 109 GLY A CA 1
ATOM 786 C C . GLY A 1 109 ? -7.285 7.857 51.872 1.00 48.88 109 GLY A C 1
ATOM 787 O O . GLY A 1 109 ? -8.186 7.337 51.218 1.00 48.88 109 GLY A O 1
ATOM 788 N N . SER A 1 110 ? -7.367 7.747 53.186 1.00 42.19 110 SER A N 1
ATOM 789 C CA . SER A 1 110 ? -6.791 8.422 54.360 1.00 42.19 110 SER A CA 1
ATOM 790 C C . SER A 1 110 ? -7.345 7.619 55.572 1.00 42.19 110 SER A C 1
ATOM 792 O O . SER A 1 110 ? -8.045 6.627 55.327 1.00 42.19 110 SER A O 1
ATOM 794 N N . PRO A 1 111 ? -7.217 8.028 56.849 1.00 61.25 111 PRO A N 1
ATOM 795 C CA . PRO A 1 111 ? -6.374 9.046 57.489 1.00 61.25 111 PRO A CA 1
ATOM 796 C C . PRO A 1 111 ? -5.205 8.471 58.308 1.00 61.25 111 PRO A C 1
ATOM 798 O O . PRO A 1 111 ? -5.159 7.242 58.532 1.00 61.25 111 PRO A O 1
#

Sequence (111 aa):
MGEVDTGYSLLRAAEEDNRRLLALCIMGTAILALAFVLTILNKRGASPESIVAGSGLVLVIFATVLVATLAKSDQQLTAPIGILGAIAGYLFGKSTKGAEAEQKPQKAGSP